Protein AF-A0A954F0J4-F1 (afdb_monomer_lite)

Radius of gyration: 19.96 Å; chains: 1; bounding box: 36×29×59 Å

Structure (mmCIF, N/CA/C/O backbone):
data_AF-A0A954F0J4-F1
#
_entry.id   AF-A0A954F0J4-F1
#
loop_
_atom_site.group_PDB
_atom_site.id
_atom_site.type_symbol
_atom_site.label_atom_id
_atom_site.label_alt_id
_atom_site.label_comp_id
_atom_site.label_asym_id
_atom_site.label_entity_id
_atom_site.label_seq_id
_atom_site.pdbx_PDB_ins_code
_atom_site.Cartn_x
_atom_site.Cartn_y
_atom_site.Cartn_z
_atom_site.occupancy
_atom_site.B_iso_or_equiv
_atom_site.auth_seq_id
_atom_site.auth_comp_id
_atom_site.auth_asym_id
_atom_site.auth_atom_id
_atom_site.pdbx_PDB_model_num
ATOM 1 N N . ALA A 1 1 ? -17.344 -16.459 -3.809 1.00 51.66 1 ALA A N 1
ATOM 2 C CA . ALA A 1 1 ? -16.220 -15.950 -2.993 1.00 51.66 1 ALA A CA 1
ATOM 3 C C . ALA A 1 1 ? -15.630 -14.728 -3.694 1.00 51.66 1 ALA A C 1
ATOM 5 O O . ALA A 1 1 ? -15.484 -14.778 -4.909 1.00 51.66 1 ALA A O 1
ATOM 6 N N . GLY A 1 2 ? -15.396 -13.623 -2.979 1.00 79.12 2 GLY A N 1
ATOM 7 C CA . GLY A 1 2 ? -14.906 -12.362 -3.559 1.00 79.12 2 GLY A CA 1
ATOM 8 C C . GLY A 1 2 ? -13.377 -12.285 -3.595 1.00 79.12 2 GLY A C 1
ATOM 9 O O . GLY A 1 2 ? -12.719 -12.862 -2.735 1.00 79.12 2 GLY A O 1
ATOM 10 N N . VAL A 1 3 ? -12.818 -11.554 -4.567 1.00 83.62 3 VAL A N 1
ATOM 11 C CA . VAL A 1 3 ? -11.362 -11.430 -4.796 1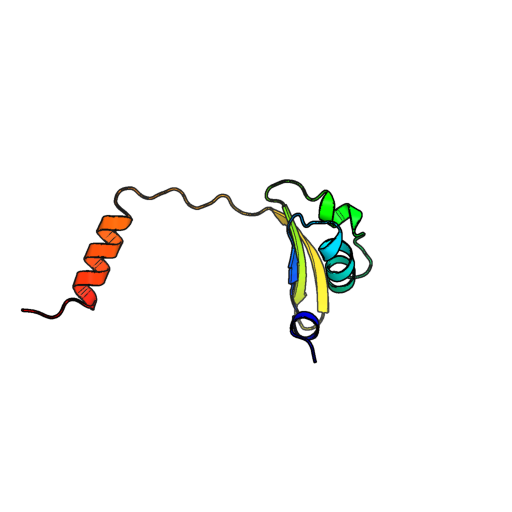.00 83.62 3 VAL A CA 1
ATOM 12 C C . VAL A 1 3 ? -10.611 -10.998 -3.530 1.00 83.62 3 VAL A C 1
ATOM 14 O O . VAL A 1 3 ? -9.620 -11.622 -3.172 1.00 83.62 3 VAL A O 1
ATOM 17 N N . MET A 1 4 ? -11.125 -10.002 -2.799 1.00 81.69 4 MET A N 1
ATOM 18 C CA . MET A 1 4 ? -10.494 -9.481 -1.577 1.00 81.69 4 MET A CA 1
ATOM 19 C C . MET A 1 4 ? -10.394 -10.504 -0.437 1.00 81.69 4 MET A C 1
ATOM 21 O O . MET A 1 4 ? -9.424 -10.473 0.309 1.00 81.69 4 MET A O 1
ATOM 25 N N . GLY A 1 5 ? -11.350 -11.432 -0.314 1.00 79.94 5 GLY A N 1
ATOM 26 C CA . GLY A 1 5 ? -11.336 -12.447 0.748 1.00 79.94 5 GLY A CA 1
ATOM 27 C C . GLY A 1 5 ? -10.268 -13.527 0.551 1.00 79.94 5 GLY A C 1
ATOM 28 O O . GLY A 1 5 ? -9.890 -14.194 1.509 1.00 79.94 5 GLY A O 1
ATOM 29 N N . ASN A 1 6 ? -9.762 -13.675 -0.677 1.00 87.12 6 ASN A N 1
ATOM 30 C CA . ASN A 1 6 ? -8.704 -14.626 -1.017 1.00 87.12 6 ASN A CA 1
ATOM 31 C C . ASN A 1 6 ? -7.309 -13.979 -1.014 1.00 87.12 6 ASN A C 1
ATOM 33 O O . ASN A 1 6 ? -6.301 -14.678 -1.123 1.00 87.12 6 ASN A O 1
ATOM 37 N N . CYS A 1 7 ? -7.230 -12.651 -0.910 1.00 85.88 7 CYS A N 1
ATOM 38 C CA . CYS A 1 7 ? -5.962 -11.939 -0.843 1.00 85.88 7 CYS A CA 1
ATOM 39 C C . CYS A 1 7 ? -5.351 -12.102 0.555 1.00 85.88 7 CYS A C 1
ATOM 41 O O . CYS A 1 7 ? -5.735 -11.410 1.493 1.00 85.88 7 CYS A O 1
ATOM 43 N N . GLY A 1 8 ? -4.376 -13.005 0.691 1.00 83.50 8 GLY A N 1
ATOM 44 C CA . GLY A 1 8 ? -3.652 -13.206 1.955 1.00 83.50 8 GLY A CA 1
ATOM 45 C C . GLY A 1 8 ? -2.773 -12.016 2.359 1.00 83.50 8 GLY A C 1
ATOM 46 O O . GLY A 1 8 ? -2.567 -11.780 3.547 1.00 83.50 8 GLY A O 1
ATOM 47 N N . SER A 1 9 ? -2.304 -11.242 1.377 1.00 90.25 9 SER A N 1
ATOM 48 C CA . SER A 1 9 ? -1.532 -10.019 1.591 1.00 90.25 9 SER A CA 1
ATOM 49 C C . SER A 1 9 ? -2.201 -8.839 0.893 1.00 90.25 9 SER A C 1
ATOM 51 O O . SER A 1 9 ? -2.699 -8.975 -0.227 1.00 90.25 9 SER A O 1
ATOM 53 N N . LEU A 1 10 ? -2.192 -7.677 1.539 1.00 92.56 10 LEU A N 1
ATOM 54 C CA . LEU A 1 10 ? -2.815 -6.453 1.047 1.00 92.56 10 LEU A CA 1
ATOM 55 C C . LEU A 1 10 ? -1.967 -5.246 1.431 1.00 92.56 10 LEU A C 1
ATOM 57 O O . LEU A 1 10 ? -1.591 -5.097 2.589 1.00 92.56 10 LEU A O 1
ATOM 61 N N . LEU A 1 11 ? -1.702 -4.378 0.458 1.00 94.25 11 LEU A N 1
ATOM 62 C CA . LEU A 1 11 ? -1.051 -3.086 0.639 1.00 94.25 11 LEU A CA 1
ATOM 63 C C . LEU A 1 11 ? -2.074 -1.988 0.371 1.00 94.25 11 LEU A C 1
ATOM 65 O O . LEU A 1 11 ? -2.747 -2.020 -0.659 1.00 94.25 11 LEU A O 1
ATOM 69 N N . THR A 1 12 ? -2.144 -0.998 1.255 1.00 95.25 12 THR A N 1
ATOM 70 C CA . THR A 1 12 ? -2.900 0.233 1.023 1.00 95.25 12 THR A CA 1
ATOM 71 C C . THR A 1 12 ? -2.018 1.454 1.234 1.00 95.25 12 THR A C 1
ATOM 73 O O . THR A 1 12 ? -1.211 1.515 2.162 1.00 95.25 12 THR A O 1
ATOM 76 N N . MET A 1 13 ? -2.202 2.436 0.362 1.00 96.06 13 MET A N 1
ATOM 77 C CA . MET A 1 13 ? -1.732 3.806 0.559 1.00 96.06 13 MET A CA 1
ATOM 78 C C . MET A 1 13 ? -2.931 4.644 1.023 1.00 96.06 13 MET A C 1
ATOM 80 O O . MET A 1 13 ? -3.970 4.081 1.374 1.00 96.06 13 MET A O 1
ATOM 84 N N . THR A 1 14 ? -2.813 5.969 1.012 1.00 96.50 14 THR A N 1
ATOM 85 C CA . THR A 1 14 ? -3.937 6.866 1.299 1.00 96.50 14 THR A CA 1
ATOM 86 C C . THR A 1 14 ? -5.134 6.557 0.398 1.00 96.50 14 THR A C 1
ATOM 88 O O . THR A 1 14 ? -4.995 6.502 -0.827 1.00 96.50 14 THR A O 1
ATOM 91 N N . VAL A 1 15 ? -6.307 6.374 1.001 1.00 96.62 15 VAL A N 1
ATOM 92 C CA . VAL A 1 15 ? -7.563 6.053 0.304 1.00 96.62 15 VAL A CA 1
ATOM 93 C C . VAL A 1 15 ? -8.689 6.990 0.725 1.00 96.62 15 VAL A C 1
ATOM 95 O O . VAL A 1 15 ? -8.593 7.698 1.725 1.00 96.62 15 VAL A O 1
ATOM 98 N N . GLY A 1 16 ? -9.763 7.014 -0.065 1.00 96.50 16 GLY A N 1
ATOM 99 C CA . GLY A 1 16 ? -10.960 7.784 0.255 1.00 96.50 16 GLY A CA 1
ATOM 100 C C . GLY A 1 16 ? -11.832 7.122 1.333 1.00 96.50 16 GLY A C 1
ATOM 101 O O . GLY A 1 16 ? -11.701 5.924 1.592 1.00 96.50 16 GLY A O 1
ATOM 102 N N . PRO A 1 17 ? -12.795 7.867 1.906 1.00 94.62 17 PRO A N 1
ATOM 103 C CA . PRO A 1 17 ? -13.634 7.401 3.016 1.00 94.62 17 PRO A CA 1
ATOM 104 C C . PRO A 1 17 ? -14.464 6.156 2.685 1.00 94.62 17 PRO A C 1
ATOM 106 O O . PRO A 1 17 ? -14.699 5.327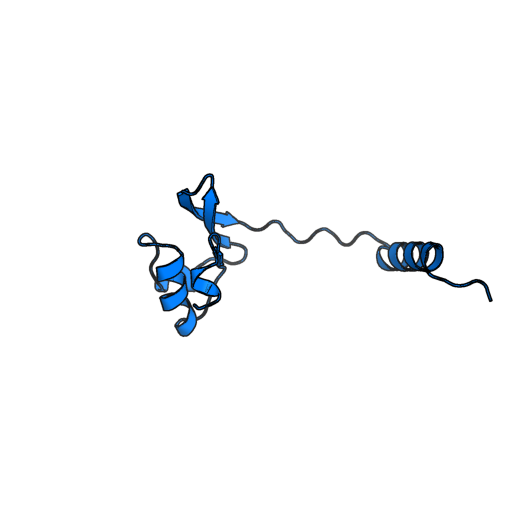 3.554 1.00 94.62 17 PRO A O 1
ATOM 109 N N . ARG A 1 18 ? -14.899 6.006 1.426 1.00 93.88 18 ARG A N 1
ATOM 110 C CA . ARG A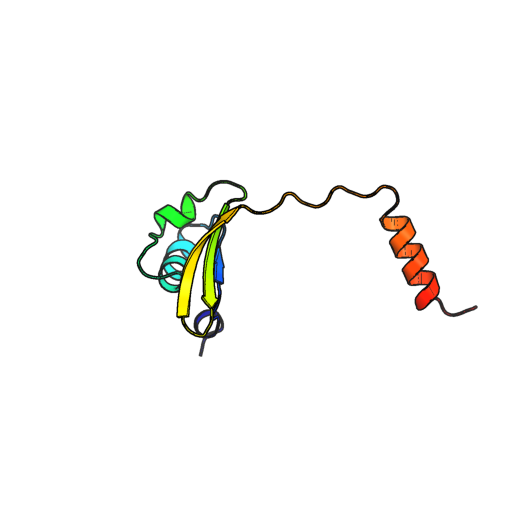 1 18 ? -15.701 4.848 0.992 1.00 93.88 18 ARG A CA 1
ATOM 111 C C . ARG A 1 18 ? -14.909 3.542 1.021 1.00 93.88 18 ARG A C 1
ATOM 113 O O . ARG A 1 18 ? -15.462 2.511 1.385 1.00 93.88 18 ARG A O 1
ATOM 120 N N . ASP A 1 19 ? -13.636 3.598 0.642 1.00 94.38 19 ASP A N 1
ATOM 121 C CA . ASP A 1 19 ? -12.777 2.416 0.561 1.00 94.38 19 ASP A CA 1
ATOM 122 C C . ASP A 1 19 ? -12.130 2.102 1.916 1.00 94.38 19 ASP A C 1
ATOM 124 O O . ASP A 1 19 ? -11.874 0.939 2.230 1.00 94.38 19 ASP A O 1
ATOM 128 N N . ALA A 1 20 ? -11.907 3.132 2.740 1.00 95.19 20 ALA A N 1
ATOM 129 C CA . ALA A 1 20 ? -11.242 3.024 4.033 1.00 95.19 20 ALA A CA 1
ATOM 130 C C . ALA A 1 20 ? -11.911 2.002 4.965 1.00 95.19 20 ALA A C 1
ATOM 132 O O . ALA A 1 20 ? -11.212 1.189 5.560 1.00 95.19 20 ALA A O 1
ATOM 133 N N . THR A 1 21 ? -13.246 1.977 5.042 1.00 93.00 21 THR A N 1
ATOM 134 C CA . THR A 1 21 ? -13.980 1.033 5.904 1.00 93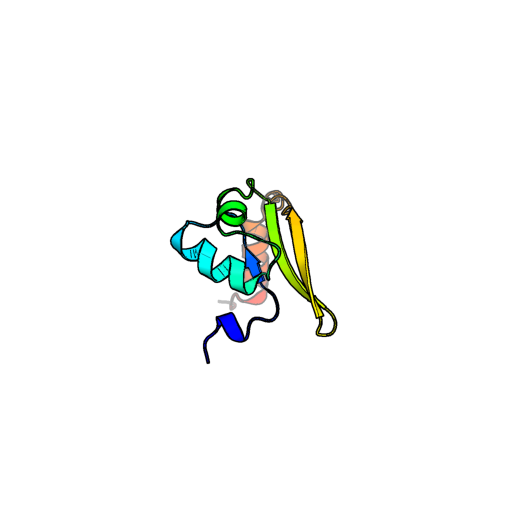.00 21 THR A CA 1
ATOM 135 C C . THR A 1 21 ? -13.708 -0.426 5.535 1.00 93.00 21 THR A C 1
ATOM 137 O O . THR A 1 21 ? -13.386 -1.242 6.396 1.00 93.00 21 THR A O 1
ATOM 140 N N . VAL A 1 22 ? -13.775 -0.758 4.242 1.00 92.25 22 VAL A N 1
ATOM 141 C CA . VAL A 1 22 ? -13.559 -2.133 3.765 1.00 92.25 22 VAL A CA 1
ATOM 142 C C . VAL A 1 22 ? -12.093 -2.537 3.930 1.00 92.25 22 VAL A C 1
ATOM 144 O O . VAL A 1 22 ? -11.782 -3.654 4.341 1.00 92.25 22 VAL A O 1
ATOM 147 N N . LEU A 1 23 ? -11.167 -1.624 3.634 1.00 93.56 23 LEU A N 1
ATOM 148 C CA . LEU A 1 23 ? -9.735 -1.900 3.717 1.00 93.56 23 LEU A CA 1
ATOM 149 C C . LEU A 1 23 ? -9.245 -2.021 5.165 1.00 93.56 23 LEU A C 1
ATOM 151 O O . LEU A 1 23 ? -8.389 -2.867 5.428 1.00 93.56 23 LEU A O 1
ATOM 155 N N . SER A 1 24 ? -9.801 -1.255 6.112 1.00 92.94 24 SER A N 1
ATOM 156 C CA . SER A 1 24 ? -9.452 -1.383 7.533 1.00 92.94 24 SER A CA 1
ATOM 157 C C . SER A 1 24 ? -9.832 -2.757 8.083 1.00 92.94 24 SER A C 1
ATOM 159 O O . SER A 1 24 ? -9.039 -3.377 8.787 1.00 92.94 24 SER A O 1
ATOM 161 N N . GLU A 1 25 ? -10.986 -3.300 7.683 1.00 90.56 25 GLU A N 1
ATOM 162 C CA . GLU A 1 25 ? -11.398 -4.656 8.071 1.00 90.56 25 GLU A CA 1
ATOM 163 C C . GLU A 1 25 ? -10.429 -5.724 7.540 1.00 90.56 25 GLU A C 1
ATOM 165 O O . GLU A 1 25 ? -10.071 -6.667 8.254 1.00 90.56 25 GLU A O 1
ATOM 170 N N . LEU A 1 26 ? -9.946 -5.554 6.305 1.00 90.38 26 LEU A N 1
ATOM 171 C CA . LEU A 1 26 ? -8.993 -6.470 5.675 1.00 90.38 26 LEU A CA 1
ATOM 172 C C . LEU A 1 26 ? -7.582 -6.371 6.266 1.00 90.38 26 LEU A C 1
ATOM 174 O O . LEU A 1 26 ? -6.869 -7.375 6.301 1.00 90.38 26 LEU A O 1
ATOM 178 N N . LEU A 1 27 ? -7.165 -5.203 6.752 1.00 91.00 27 LEU A N 1
ATOM 179 C CA . LEU A 1 27 ? -5.864 -5.007 7.404 1.00 91.00 27 LEU A CA 1
ATOM 180 C C . LEU A 1 27 ? -5.849 -5.475 8.866 1.00 91.00 27 LEU A C 1
ATOM 182 O O . LEU A 1 27 ? -4.774 -5.626 9.448 1.00 91.00 27 LEU A O 1
ATOM 186 N N . GLY A 1 28 ? -7.015 -5.761 9.444 1.00 84.56 28 GLY A N 1
ATOM 187 C CA . GLY A 1 28 ? -7.164 -6.239 10.815 1.00 84.56 28 GLY A CA 1
ATOM 188 C C . GLY A 1 28 ? -7.459 -5.122 11.819 1.00 84.56 28 GLY A C 1
ATOM 189 O O . GLY A 1 28 ? -7.559 -3.949 11.487 1.00 84.56 28 GLY A O 1
ATOM 190 N N . LYS A 1 29 ? -7.608 -5.496 13.093 1.00 77.50 29 LYS A N 1
ATOM 191 C CA . LYS A 1 29 ? -8.230 -4.652 14.133 1.00 77.50 29 LYS A CA 1
ATOM 192 C C . LYS A 1 29 ? -7.396 -3.457 14.626 1.00 77.50 29 LYS A C 1
ATOM 194 O O . LYS A 1 29 ? -7.859 -2.735 15.500 1.00 77.50 29 LYS A O 1
ATOM 199 N N . CYS A 1 30 ? -6.179 -3.269 14.122 1.00 83.06 30 CYS A N 1
ATOM 200 C CA . CYS A 1 30 ? -5.265 -2.232 14.611 1.00 83.06 30 CYS A CA 1
ATOM 201 C C . CYS A 1 30 ? -5.385 -0.898 13.866 1.00 83.06 30 CYS A C 1
ATOM 203 O O . CYS A 1 30 ? -4.692 0.042 14.239 1.00 83.06 30 CYS A O 1
ATOM 205 N N . LEU A 1 31 ? -6.195 -0.829 12.806 1.00 91.44 31 LEU A N 1
ATOM 206 C CA . LEU A 1 31 ? -6.329 0.357 11.965 1.00 91.44 31 LEU A CA 1
ATOM 207 C C . LEU A 1 31 ? -7.785 0.791 11.887 1.00 91.44 31 LEU A C 1
ATOM 209 O O . LEU A 1 31 ? -8.685 -0.030 11.698 1.00 91.44 31 LEU A O 1
ATOM 213 N N . THR A 1 32 ? -7.993 2.094 12.004 1.00 95.00 32 THR A N 1
ATOM 214 C CA . THR A 1 32 ? -9.278 2.745 11.771 1.00 95.00 32 THR A CA 1
ATOM 215 C C . THR A 1 32 ? -9.375 3.233 10.322 1.00 95.00 32 THR A C 1
ATOM 217 O O . THR A 1 32 ? -8.351 3.423 9.655 1.00 95.00 32 THR A O 1
ATOM 220 N N . PRO A 1 33 ? -10.590 3.459 9.799 1.00 96.00 33 PRO A N 1
ATOM 221 C CA . PRO A 1 33 ? -10.765 4.124 8.510 1.00 96.00 33 PRO A CA 1
ATOM 222 C C . PRO A 1 33 ? -10.067 5.494 8.454 1.00 96.00 33 PRO A C 1
ATOM 224 O O . PRO A 1 33 ? -9.496 5.859 7.425 1.00 96.00 33 PRO A O 1
ATOM 227 N N . GLU A 1 34 ? -10.065 6.238 9.562 1.00 96.19 34 GLU A N 1
ATOM 228 C CA . GLU A 1 34 ? -9.395 7.531 9.703 1.00 96.19 34 GLU A CA 1
ATOM 229 C C . GLU A 1 34 ? -7.884 7.428 9.483 1.00 96.19 34 GLU A C 1
ATOM 231 O O . GLU A 1 34 ? -7.325 8.245 8.745 1.00 96.19 34 GLU A O 1
ATOM 236 N N . ASP A 1 35 ? -7.240 6.389 10.025 1.00 94.81 35 ASP A N 1
ATOM 237 C CA . ASP A 1 35 ? -5.806 6.146 9.825 1.00 94.81 35 ASP A CA 1
ATOM 238 C C . ASP A 1 35 ? -5.473 5.974 8.338 1.00 94.81 35 ASP A C 1
ATOM 240 O O . ASP A 1 35 ? -4.459 6.485 7.860 1.00 94.81 35 ASP A O 1
ATOM 244 N N . LEU A 1 36 ? -6.349 5.301 7.581 1.00 95.94 36 LEU A N 1
ATOM 245 C CA . LEU A 1 36 ? -6.163 5.057 6.147 1.00 95.94 36 LEU A CA 1
ATOM 246 C C . LEU A 1 36 ? -6.350 6.311 5.287 1.00 95.94 36 LEU A C 1
ATOM 248 O O . LEU A 1 36 ? -5.732 6.437 4.225 1.00 95.94 36 LEU A O 1
ATOM 252 N N . MET A 1 37 ? -7.175 7.253 5.741 1.00 96.69 37 MET A N 1
ATOM 253 C CA . MET A 1 37 ? -7.367 8.543 5.073 1.00 96.69 37 MET A CA 1
ATOM 254 C C . MET A 1 37 ? -6.225 9.526 5.355 1.00 96.69 37 MET A C 1
ATOM 256 O O . MET A 1 37 ? -5.991 10.437 4.562 1.00 96.69 37 MET A O 1
ATOM 260 N N . GLN A 1 38 ? -5.509 9.347 6.467 1.00 96.12 38 GLN A N 1
ATOM 261 C CA . GLN A 1 38 ? -4.451 10.254 6.924 1.00 96.12 38 GLN A CA 1
ATOM 262 C C . GLN A 1 38 ? -3.031 9.743 6.643 1.00 96.12 38 GLN A C 1
ATOM 264 O O . GLN A 1 38 ? -2.057 10.371 7.064 1.00 96.12 38 GLN A O 1
ATOM 269 N N . ILE A 1 39 ? -2.884 8.642 5.896 1.00 96.25 39 ILE A N 1
ATOM 270 C CA . ILE A 1 39 ? -1.572 8.109 5.513 1.00 96.25 39 ILE A CA 1
ATOM 271 C C . ILE A 1 39 ? -0.765 9.194 4.775 1.00 96.25 39 ILE A C 1
ATOM 273 O O . ILE A 1 39 ? -1.244 9.733 3.769 1.00 96.25 39 ILE A O 1
ATOM 277 N N . PRO A 1 40 ? 0.467 9.508 5.218 1.00 95.88 40 PRO A N 1
ATOM 278 C CA . PRO A 1 40 ? 1.311 10.483 4.543 1.00 95.88 40 PRO A CA 1
ATOM 279 C C . PRO A 1 40 ? 1.721 10.035 3.136 1.00 95.88 40 PRO A C 1
ATOM 281 O O . PRO A 1 40 ? 1.788 8.848 2.812 1.00 95.88 40 PRO A O 1
ATOM 284 N N . LYS A 1 41 ? 2.081 11.000 2.286 1.00 94.12 41 LYS A N 1
ATOM 285 C CA . LYS A 1 41 ? 2.560 10.716 0.928 1.00 94.12 41 LYS A CA 1
ATOM 286 C C . LYS A 1 41 ? 3.760 9.764 0.970 1.00 94.12 41 LYS A C 1
ATOM 288 O O . LYS A 1 41 ? 4.704 10.017 1.709 1.00 94.12 41 LYS A O 1
ATOM 293 N N . TYR A 1 42 ? 3.740 8.729 0.126 1.00 94.94 42 TYR A N 1
ATOM 294 C CA . TYR A 1 42 ? 4.784 7.692 0.038 1.00 94.94 42 TYR A CA 1
ATOM 295 C C . TYR A 1 42 ? 4.848 6.725 1.231 1.00 94.94 42 TYR A C 1
ATOM 297 O O . TYR A 1 42 ? 5.766 5.912 1.295 1.00 94.94 42 TYR A O 1
ATOM 305 N N . HIS A 1 43 ? 3.873 6.763 2.138 1.00 96.56 43 HIS A N 1
ATOM 306 C CA . HIS A 1 43 ? 3.700 5.770 3.194 1.00 96.56 43 HIS A CA 1
ATOM 307 C C . HIS A 1 43 ? 2.495 4.876 2.911 1.00 96.56 43 HIS A C 1
ATOM 309 O O . HIS A 1 43 ? 1.612 5.240 2.136 1.00 96.56 43 HIS A O 1
ATOM 315 N N . GLY A 1 44 ? 2.455 3.713 3.551 1.00 95.94 44 GLY A N 1
ATOM 316 C CA . GLY A 1 44 ? 1.332 2.789 3.452 1.00 95.94 44 GLY A CA 1
ATOM 317 C C . GLY A 1 44 ? 1.311 1.780 4.589 1.00 95.94 44 GLY A C 1
ATOM 318 O O . GLY A 1 44 ? 2.275 1.662 5.347 1.00 95.94 44 GLY A O 1
ATOM 319 N N . TYR A 1 45 ? 0.221 1.027 4.671 1.00 96.06 45 TYR A N 1
ATOM 320 C CA . TYR A 1 45 ? 0.116 -0.154 5.522 1.00 96.06 45 TYR A CA 1
ATOM 321 C C . TYR A 1 45 ? 0.080 -1.406 4.661 1.00 96.06 45 TYR A C 1
ATOM 323 O O . TYR A 1 45 ? -0.553 -1.433 3.603 1.00 96.06 45 TYR A O 1
ATOM 331 N N . ILE A 1 46 ? 0.746 -2.455 5.125 1.00 94.25 46 ILE A N 1
ATOM 332 C CA . ILE A 1 46 ? 0.699 -3.772 4.504 1.00 94.25 46 ILE A CA 1
ATOM 333 C C . ILE A 1 46 ? 0.325 -4.815 5.532 1.00 94.25 46 ILE A C 1
ATOM 335 O O . ILE A 1 46 ? 0.983 -4.939 6.561 1.00 94.25 46 ILE A O 1
ATOM 339 N N . ARG A 1 47 ? -0.702 -5.596 5.221 1.00 92.75 47 ARG A N 1
ATOM 340 C CA . ARG A 1 47 ? -0.900 -6.908 5.818 1.00 92.75 47 ARG A CA 1
ATOM 341 C C . ARG A 1 47 ? -0.145 -7.904 4.959 1.00 92.75 47 ARG A C 1
ATOM 343 O O . ARG A 1 47 ? -0.455 -8.052 3.779 1.00 92.75 47 ARG A O 1
ATOM 350 N N . LEU A 1 48 ? 0.860 -8.551 5.530 1.00 91.75 48 LEU A N 1
ATOM 351 C CA . LEU A 1 48 ? 1.660 -9.552 4.840 1.00 91.75 48 LEU A CA 1
ATOM 352 C C . LEU A 1 48 ? 1.425 -10.911 5.494 1.00 91.75 48 LEU A C 1
ATOM 354 O O . LEU A 1 48 ? 1.599 -11.058 6.704 1.00 91.75 48 LEU A O 1
ATOM 358 N N . LEU A 1 49 ? 1.024 -11.893 4.690 1.00 89.69 49 LEU A N 1
ATOM 359 C CA . LEU A 1 49 ? 0.989 -13.285 5.110 1.00 89.69 49 LEU A CA 1
ATOM 360 C C . LEU A 1 49 ? 2.422 -13.830 5.104 1.00 89.69 49 LEU A C 1
ATOM 362 O O . LEU A 1 49 ? 2.997 -14.023 4.033 1.00 89.69 49 LEU A O 1
ATOM 366 N N . ASN A 1 50 ? 2.990 -14.073 6.282 1.00 81.50 50 ASN A N 1
ATOM 367 C CA . ASN A 1 50 ? 4.270 -14.761 6.432 1.00 81.50 50 ASN A CA 1
ATOM 368 C C . ASN A 1 50 ? 4.040 -16.079 7.173 1.00 81.50 50 ASN A C 1
ATOM 370 O O . ASN A 1 50 ? 3.481 -16.069 8.267 1.00 81.50 50 ASN A O 1
ATOM 374 N N . ASP A 1 51 ? 4.405 -17.205 6.559 1.00 83.44 51 ASP A N 1
ATOM 375 C CA . ASP A 1 51 ? 4.208 -18.553 7.118 1.00 83.44 51 ASP A CA 1
ATOM 376 C C . ASP A 1 51 ? 2.774 -18.824 7.625 1.00 83.44 51 ASP A C 1
ATOM 378 O O . ASP A 1 51 ? 2.548 -19.459 8.652 1.00 83.44 51 ASP A O 1
ATOM 382 N N . GLY A 1 52 ? 1.772 -18.304 6.906 1.00 81.94 52 GLY A N 1
ATOM 383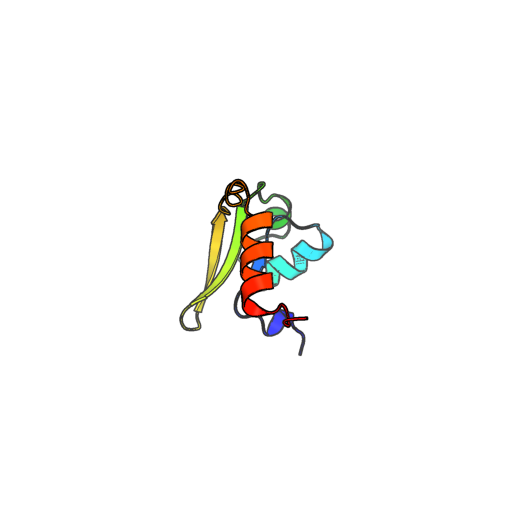 C CA . GLY A 1 52 ? 0.354 -18.453 7.256 1.00 81.94 52 GLY A CA 1
ATOM 384 C C . GLY A 1 52 ? -0.154 -17.487 8.333 1.00 81.94 52 GLY A C 1
ATOM 385 O O . GLY A 1 52 ? -1.360 -17.432 8.574 1.00 81.94 52 GLY A O 1
ATOM 386 N N . VAL A 1 53 ? 0.719 -16.675 8.933 1.00 83.69 53 VAL A N 1
ATOM 387 C CA . VAL A 1 53 ? 0.349 -15.635 9.899 1.00 83.69 53 VAL A CA 1
ATOM 388 C C . VAL A 1 53 ? 0.301 -14.282 9.193 1.00 83.69 53 VAL A C 1
ATOM 390 O O . VAL A 1 53 ? 1.287 -13.810 8.632 1.00 83.69 53 VAL A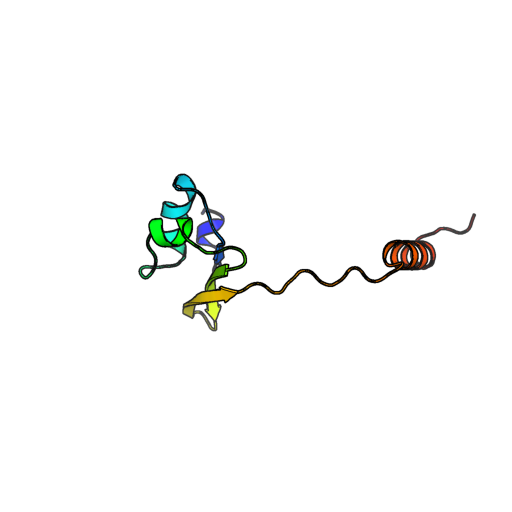 O 1
ATOM 393 N N . GLY A 1 54 ? -0.873 -13.651 9.199 1.00 86.56 54 GLY A N 1
ATOM 394 C CA . GLY A 1 54 ? -1.058 -12.314 8.639 1.00 86.56 54 GLY A CA 1
ATOM 395 C C . GLY A 1 54 ? -0.727 -11.236 9.664 1.00 86.56 54 GLY A C 1
ATOM 396 O O . GLY A 1 54 ? -1.487 -11.069 10.617 1.00 86.56 54 GLY A O 1
ATOM 397 N N . SER A 1 55 ? 0.343 -10.481 9.427 1.00 89.94 55 SER A N 1
ATOM 398 C CA . SER A 1 55 ? 0.773 -9.376 10.291 1.00 89.94 55 SER A CA 1
ATOM 399 C C . SER A 1 55 ? 0.745 -8.052 9.536 1.00 89.94 55 SER A C 1
ATOM 401 O O . SER A 1 55 ? 1.089 -7.999 8.354 1.00 89.94 55 SER A O 1
ATOM 403 N N . THR A 1 56 ? 0.333 -6.988 10.224 1.00 92.50 56 THR A N 1
ATOM 404 C CA . THR A 1 56 ? 0.177 -5.656 9.631 1.00 92.50 56 THR A CA 1
ATOM 405 C C . THR A 1 56 ? 1.304 -4.734 10.073 1.00 92.50 56 THR A C 1
ATOM 407 O O . THR A 1 56 ? 1.567 -4.598 11.266 1.00 92.50 56 THR A O 1
ATOM 410 N N . PHE A 1 57 ? 1.959 -4.091 9.108 1.00 91.88 57 PHE A N 1
ATOM 411 C CA . PHE A 1 57 ? 3.107 -3.212 9.318 1.00 91.88 57 PHE A CA 1
ATOM 412 C C . PHE A 1 57 ? 2.929 -1.903 8.551 1.00 91.88 57 PHE A C 1
ATOM 414 O O . PHE A 1 57 ? 2.289 -1.870 7.497 1.00 91.88 57 PHE A O 1
ATOM 421 N N . SER A 1 58 ? 3.526 -0.825 9.055 1.00 93.69 58 SER A N 1
ATOM 422 C CA . SER A 1 58 ? 3.712 0.396 8.274 1.00 93.69 58 SER A CA 1
ATOM 423 C C . SER A 1 58 ? 4.903 0.243 7.326 1.00 93.69 58 SER A C 1
ATOM 425 O O . SER A 1 58 ? 5.855 -0.491 7.598 1.00 93.69 58 SER A O 1
ATOM 427 N N . MET A 1 59 ? 4.854 0.939 6.196 1.00 94.12 59 MET A N 1
ATOM 428 C CA . MET A 1 59 ? 5.944 0.988 5.230 1.00 94.12 59 MET A CA 1
ATOM 429 C C . MET A 1 59 ? 6.144 2.393 4.670 1.00 94.12 59 MET A C 1
ATOM 431 O O . MET A 1 59 ? 5.245 3.237 4.713 1.00 94.12 59 MET A O 1
ATOM 435 N N . THR A 1 60 ? 7.299 2.577 4.036 1.00 95.94 60 THR A N 1
ATOM 436 C CA . THR A 1 60 ? 7.610 3.735 3.198 1.00 95.94 60 THR A CA 1
ATOM 437 C C . THR A 1 60 ? 8.070 3.238 1.832 1.00 95.94 60 THR A C 1
ATOM 439 O O . THR A 1 60 ? 8.873 2.308 1.739 1.00 95.94 60 THR A O 1
ATOM 442 N N . THR A 1 61 ? 7.572 3.842 0.759 1.00 94.81 61 THR A N 1
ATOM 443 C CA . THR A 1 61 ? 7.953 3.478 -0.607 1.00 94.81 61 THR A CA 1
ATOM 444 C C . THR A 1 61 ? 9.331 4.024 -0.955 1.00 94.81 61 THR A C 1
ATOM 446 O O . THR A 1 61 ? 9.701 5.123 -0.539 1.00 94.81 61 THR A O 1
ATOM 449 N N . LEU A 1 62 ? 10.061 3.298 -1.796 1.00 94.19 62 LEU A N 1
ATOM 450 C CA . LEU A 1 62 ? 11.273 3.820 -2.415 1.00 94.19 62 LEU A CA 1
ATOM 451 C C . LEU A 1 62 ? 10.922 4.895 -3.458 1.00 94.19 62 LEU A C 1
ATOM 453 O O . LEU A 1 62 ? 9.883 4.793 -4.118 1.00 94.19 62 LEU A O 1
ATOM 457 N N . PRO A 1 63 ? 11.785 5.907 -3.655 1.00 89.81 63 PRO A N 1
ATOM 458 C CA . PRO A 1 63 ? 11.612 6.842 -4.756 1.00 89.81 63 PRO A CA 1
ATOM 459 C C . PRO A 1 63 ? 11.663 6.094 -6.098 1.00 89.81 63 PRO A C 1
ATOM 461 O O . PRO A 1 63 ? 12.349 5.071 -6.211 1.00 89.81 63 PRO A O 1
ATOM 464 N N . PRO A 1 64 ? 10.981 6.603 -7.141 1.00 85.44 64 PRO A N 1
ATOM 465 C CA . PRO A 1 64 ? 11.091 6.021 -8.468 1.00 85.44 64 PRO A CA 1
ATOM 466 C C . PRO A 1 64 ? 12.562 6.004 -8.910 1.00 85.44 64 PRO A C 1
ATOM 468 O O . PRO A 1 64 ? 13.311 6.942 -8.607 1.00 85.44 64 PRO A O 1
ATOM 471 N N . PRO A 1 65 ? 13.000 4.954 -9.627 1.00 84.38 65 PRO A N 1
ATOM 472 C CA . PRO A 1 65 ? 14.370 4.880 -10.105 1.00 84.38 65 PRO A CA 1
ATOM 473 C C . PRO A 1 65 ? 14.667 6.091 -10.991 1.00 84.38 65 PRO A C 1
ATOM 475 O O . PRO A 1 65 ? 13.822 6.526 -11.778 1.00 84.38 65 PRO A O 1
ATOM 478 N N . ARG A 1 66 ? 15.880 6.642 -10.872 1.00 84.69 66 ARG A N 1
ATOM 479 C CA . ARG A 1 66 ? 16.304 7.759 -11.724 1.00 84.69 66 ARG A CA 1
ATOM 480 C C . ARG A 1 66 ? 16.180 7.353 -13.191 1.00 84.69 66 ARG A C 1
ATOM 482 O O . ARG A 1 66 ? 16.561 6.243 -13.565 1.00 84.69 66 ARG A O 1
ATOM 489 N N . ASN A 1 67 ? 15.682 8.268 -14.023 1.00 79.56 67 ASN A N 1
ATOM 490 C CA . ASN A 1 67 ? 15.714 8.071 -15.466 1.00 79.56 67 ASN A CA 1
ATOM 491 C C . ASN A 1 67 ? 17.172 7.924 -15.904 1.00 79.56 67 ASN A C 1
ATOM 493 O O . ASN A 1 67 ? 17.950 8.873 -15.838 1.00 79.56 67 ASN A O 1
ATOM 497 N N . LEU A 1 68 ? 17.533 6.718 -16.337 1.00 78.31 68 LEU A N 1
ATOM 498 C CA . LEU A 1 68 ? 18.797 6.491 -17.018 1.00 78.31 68 LEU A CA 1
ATOM 499 C C . LEU A 1 68 ? 18.758 7.264 -18.345 1.00 78.31 68 LEU A C 1
ATOM 501 O O . LEU A 1 68 ? 17.773 7.126 -19.086 1.00 78.31 68 LEU A O 1
ATOM 505 N N . PRO A 1 69 ? 19.791 8.059 -18.671 1.00 81.81 69 PRO A N 1
ATOM 506 C CA . PRO A 1 69 ? 19.888 8.655 -19.995 1.00 81.81 69 PRO A CA 1
ATOM 507 C C . PRO A 1 69 ? 19.820 7.547 -21.057 1.00 81.81 69 PRO A C 1
ATOM 509 O O . PRO A 1 69 ? 20.314 6.437 -20.856 1.00 81.81 69 PRO A O 1
ATOM 512 N N . ASN A 1 70 ? 19.151 7.833 -22.173 1.00 86.44 70 ASN A N 1
ATOM 513 C CA . ASN A 1 70 ? 19.009 6.935 -23.327 1.00 86.44 70 ASN A CA 1
ATOM 514 C C . ASN A 1 70 ? 18.282 5.602 -23.055 1.00 86.44 70 ASN A C 1
ATOM 516 O O . ASN A 1 70 ? 18.332 4.692 -23.883 1.00 86.44 70 ASN A O 1
ATOM 520 N N . ARG A 1 71 ? 17.538 5.470 -21.944 1.00 87.94 71 ARG A N 1
ATOM 521 C CA . ARG A 1 71 ? 16.768 4.248 -21.632 1.00 87.94 71 ARG A CA 1
ATOM 522 C C . ARG A 1 71 ? 15.849 3.818 -22.781 1.00 87.94 71 ARG A C 1
ATOM 524 O O . ARG A 1 71 ? 15.762 2.632 -23.087 1.00 87.94 71 ARG A O 1
ATOM 531 N N . SER A 1 72 ? 15.186 4.770 -23.436 1.00 88.75 72 SER A N 1
ATOM 532 C CA . SER A 1 72 ? 14.304 4.509 -24.580 1.00 88.75 72 SER A CA 1
ATOM 533 C C . SER A 1 72 ? 15.058 3.948 -25.790 1.00 88.75 72 SER A C 1
ATOM 535 O O . SER A 1 72 ? 14.581 3.002 -26.416 1.00 88.75 72 SER A O 1
ATOM 537 N N . GLU A 1 73 ? 16.242 4.476 -26.105 1.00 92.94 73 GLU A N 1
ATOM 538 C CA . GLU A 1 73 ? 17.092 3.963 -27.183 1.00 92.94 73 GLU A CA 1
ATOM 539 C C . GLU A 1 73 ? 17.611 2.562 -26.877 1.00 92.94 73 GLU A C 1
ATOM 541 O O . GLU A 1 73 ? 17.538 1.688 -27.741 1.00 92.94 73 GLU A O 1
ATOM 546 N N . ILE A 1 74 ? 18.063 2.321 -25.641 1.00 91.75 74 ILE A N 1
ATOM 547 C CA . ILE A 1 74 ? 18.516 0.999 -25.191 1.00 91.75 74 ILE A CA 1
ATOM 548 C C . ILE A 1 74 ? 17.384 -0.022 -25.354 1.00 91.75 74 ILE A C 1
ATOM 550 O O . ILE A 1 74 ? 17.594 -1.079 -25.950 1.00 91.75 74 ILE A O 1
ATOM 554 N N . ILE A 1 75 ? 16.170 0.311 -24.898 1.00 92.44 75 ILE A N 1
ATOM 555 C CA . ILE A 1 75 ? 14.990 -0.556 -25.038 1.00 92.44 75 ILE A CA 1
ATOM 556 C C . ILE A 1 75 ? 14.666 -0.802 -26.518 1.00 92.44 75 ILE A C 1
ATOM 558 O O . ILE A 1 75 ? 14.459 -1.951 -26.912 1.00 92.44 75 ILE A O 1
ATOM 562 N N . ARG A 1 76 ? 14.654 0.239 -27.364 1.00 93.44 76 ARG A N 1
ATOM 563 C CA . ARG A 1 76 ? 14.378 0.095 -28.808 1.00 93.44 76 ARG A CA 1
ATOM 564 C C . ARG A 1 76 ? 15.432 -0.766 -29.502 1.00 93.44 76 ARG A C 1
ATOM 566 O O . ARG A 1 76 ? 15.062 -1.616 -30.309 1.00 93.44 76 ARG A O 1
ATOM 573 N N . LYS A 1 77 ? 16.716 -0.585 -29.186 1.00 94.69 77 LYS A N 1
ATOM 574 C CA . LYS A 1 77 ? 17.820 -1.370 -29.755 1.00 94.69 77 LYS A CA 1
ATOM 575 C C . LYS A 1 77 ? 17.730 -2.834 -29.332 1.00 94.69 77 LYS A C 1
ATOM 577 O O . LYS A 1 77 ? 17.763 -3.703 -30.198 1.00 94.69 77 LYS A O 1
ATOM 582 N N . ALA A 1 78 ? 17.536 -3.100 -28.039 1.00 94.75 78 ALA A N 1
ATOM 583 C CA . ALA A 1 78 ? 17.377 -4.456 -27.514 1.00 94.75 78 ALA A CA 1
ATOM 584 C C . ALA A 1 78 ? 16.141 -5.162 -28.096 1.00 94.75 78 ALA A C 1
ATOM 586 O O . ALA A 1 78 ? 16.209 -6.337 -28.447 1.00 94.75 78 ALA A O 1
ATOM 587 N N . SER A 1 79 ? 15.025 -4.440 -28.248 1.00 95.62 79 SER A N 1
ATOM 588 C CA . SER A 1 79 ? 13.810 -4.968 -28.875 1.00 95.62 79 SER A CA 1
ATOM 589 C C . SER A 1 79 ? 14.034 -5.297 -30.354 1.00 95.62 79 SER A C 1
ATOM 591 O O . SER A 1 79 ? 13.763 -6.419 -30.775 1.00 95.62 79 SER A O 1
ATOM 593 N N . ARG A 1 80 ? 14.628 -4.379 -31.135 1.00 93.56 80 ARG A N 1
ATOM 594 C CA . ARG A 1 80 ? 14.965 -4.636 -32.547 1.00 93.56 80 ARG A CA 1
ATOM 595 C C . ARG A 1 80 ? 15.897 -5.834 -32.709 1.00 93.56 80 ARG A C 1
ATOM 597 O O . ARG A 1 80 ? 15.658 -6.653 -33.581 1.00 93.56 80 ARG A O 1
ATOM 604 N N . GLN A 1 81 ? 16.918 -5.965 -31.864 1.00 92.75 81 GLN A N 1
ATOM 605 C CA . GLN A 1 81 ? 17.838 -7.107 -31.915 1.00 92.75 81 GLN A CA 1
ATOM 606 C C . GLN A 1 81 ? 17.141 -8.455 -31.697 1.00 92.75 81 GLN A C 1
ATOM 608 O O . GLN A 1 81 ? 17.573 -9.448 -32.270 1.00 92.75 81 GLN A O 1
ATOM 613 N N . ARG A 1 82 ? 16.094 -8.501 -30.865 1.00 94.38 82 ARG A N 1
ATOM 614 C CA . ARG A 1 82 ? 15.386 -9.747 -30.534 1.00 94.38 82 ARG A CA 1
ATOM 615 C C . ARG A 1 82 ? 14.232 -10.064 -31.477 1.00 94.38 82 ARG A C 1
ATOM 617 O O . ARG A 1 82 ? 13.956 -11.235 -31.697 1.00 94.38 82 ARG A O 1
ATOM 624 N N . TYR A 1 83 ? 13.548 -9.041 -31.984 1.00 94.00 83 TYR A N 1
ATOM 625 C CA . TYR A 1 83 ? 12.237 -9.212 -32.616 1.00 94.00 83 TYR A CA 1
ATOM 626 C C . TYR A 1 83 ? 12.124 -8.624 -34.024 1.00 94.00 83 TYR A C 1
ATOM 628 O O . TYR A 1 83 ? 11.117 -8.866 -34.685 1.00 94.00 83 TYR A O 1
ATOM 636 N N . ALA A 1 84 ? 13.097 -7.843 -34.508 1.00 91.75 84 ALA A N 1
ATOM 637 C CA . ALA A 1 84 ? 13.032 -7.362 -35.884 1.00 91.75 84 ALA A CA 1
ATOM 638 C C . ALA A 1 84 ? 13.327 -8.519 -36.846 1.00 91.75 84 ALA A C 1
ATOM 640 O O . ALA A 1 84 ? 14.391 -9.134 -36.790 1.00 91.75 84 ALA A O 1
ATOM 641 N N . VAL A 1 85 ? 12.386 -8.793 -37.745 1.00 87.19 85 VAL A N 1
ATOM 642 C CA . VAL A 1 85 ? 12.591 -9.729 -38.851 1.00 87.19 85 VAL A CA 1
ATOM 643 C C . VAL A 1 85 ? 13.488 -9.042 -39.883 1.00 87.19 85 VAL A C 1
ATOM 645 O O . VAL A 1 85 ? 13.291 -7.862 -40.183 1.00 87.19 85 VAL A O 1
ATOM 648 N N . LYS A 1 86 ? 14.501 -9.751 -40.392 1.00 71.81 86 LYS A N 1
ATOM 649 C CA . LYS A 1 86 ? 15.294 -9.265 -41.530 1.00 71.81 86 LYS A CA 1
ATOM 650 C C . LYS A 1 86 ? 14.351 -9.075 -42.720 1.00 71.81 86 LYS A C 1
ATOM 652 O O . LYS A 1 86 ? 13.644 -10.016 -43.071 1.00 71.81 86 LYS A O 1
ATOM 657 N N . ALA A 1 87 ? 14.339 -7.864 -43.272 1.00 63.69 87 ALA A N 1
ATOM 658 C CA . ALA A 1 87 ? 13.771 -7.611 -44.591 1.00 63.69 87 ALA A CA 1
ATOM 659 C C . ALA A 1 87 ? 14.599 -8.330 -45.663 1.00 63.69 87 ALA A C 1
ATOM 661 O O . ALA A 1 87 ? 15.832 -8.449 -45.454 1.00 63.69 87 ALA A O 1
#

Foldseek 3Di:
DDPLVPPQKDKAAADDLVVLCVVCVSLDDPDHSVNSNPGDPQKIKMQDQDPNDTDIDIDGHDDDDDDDPCPVVVVVVVCCVVDPDDD

Sequence (87 aa):
AGVMGNCGSLLTMTVGPRDATVLSELLGKCLTPEDLMQIPKYHGYIRLLNDGVGSTFSMTTLPPPRNLPNRSEIIRKASRQRYAVKA

Secondary structure (DSSP, 8-state):
--HHHH-S-EEE-S--HHHHHHHHHHH-TT--HHHHHSPPTTEEEEEEEETTEEEEEEEEPPPPPP--TTHHHHHHHHHHHHHPPP-

pLDDT: mean 89.81, std 7.5, range [51.66, 96.69]